Protein AF-A0AAD4TRN8-F1 (afdb_monomer_lite)

Foldseek 3Di:
DDDDDDDPPVPPVVPDPDDVVVVVVVVPVVDPPVVVVVVVVVVVVVVVVVVVVVVVVVVVVVVVVVVVVVVVPVVPADQDPVPSPFGWDDDPQWIDDPVGDIDRHPPDDPVPPPD

pLDDT: mean 78.78, std 19.2, range [35.47, 98.44]

Organism: NCBI:txid230172

Secondary structure (DSSP, 8-state):
-PPPPP-GGGGGGGTSPSPHHHHHHHHHTTT--HHHHHHHHHHHHHHHHHHHHHHHHHHHHHHHHHHHHHHHHHHSPPBPTTTSSSB-EEETTEEE-TTS-EEE---SSGGGG--

Structure (mmCIF, N/CA/C/O backbone):
data_AF-A0AAD4TRN8-F1
#
_entry.id   AF-A0AAD4TRN8-F1
#
loop_
_atom_site.group_PDB
_atom_site.id
_atom_site.type_symbol
_atom_site.label_atom_id
_atom_site.label_alt_id
_atom_site.label_comp_id
_atom_site.label_asym_id
_ato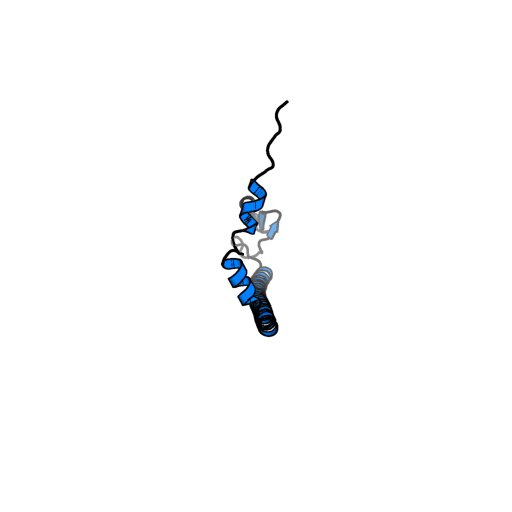m_site.label_entity_id
_atom_site.label_seq_id
_atom_site.pdbx_PDB_ins_code
_atom_site.Cartn_x
_atom_site.Cartn_y
_atom_site.Cartn_z
_atom_site.occupancy
_atom_site.B_iso_or_equiv
_atom_site.auth_seq_id
_atom_site.auth_comp_id
_atom_site.auth_asym_id
_atom_site.auth_atom_id
_atom_site.pdbx_PDB_model_num
ATOM 1 N N . MET A 1 1 ? 16.838 0.479 81.845 1.00 35.47 1 MET A N 1
ATOM 2 C CA . MET A 1 1 ? 16.418 -0.129 80.566 1.00 35.47 1 MET A CA 1
ATOM 3 C C . MET A 1 1 ? 15.026 0.401 80.264 1.00 35.47 1 MET A C 1
ATOM 5 O O . MET A 1 1 ? 14.102 0.046 80.977 1.00 35.47 1 MET A O 1
ATOM 9 N N . ALA A 1 2 ? 14.919 1.375 79.359 1.00 37.84 2 ALA A N 1
ATOM 10 C CA . ALA A 1 2 ? 13.702 2.155 79.140 1.00 37.84 2 ALA A CA 1
ATOM 11 C C . ALA A 1 2 ? 12.727 1.436 78.194 1.00 37.84 2 ALA A C 1
ATOM 13 O O . ALA A 1 2 ? 13.122 0.988 77.116 1.00 37.84 2 ALA A O 1
ATOM 14 N N . GLU A 1 3 ? 11.464 1.358 78.609 1.00 42.34 3 GLU A N 1
ATOM 15 C CA . GLU A 1 3 ? 10.327 0.919 77.804 1.00 42.34 3 GLU A CA 1
ATOM 16 C C . GLU A 1 3 ? 10.162 1.827 76.574 1.00 42.34 3 GLU A C 1
ATOM 18 O O . GLU A 1 3 ? 10.168 3.054 76.686 1.00 42.34 3 GLU A O 1
ATOM 23 N N . ARG A 1 4 ? 10.021 1.239 75.378 1.00 44.78 4 ARG A N 1
ATOM 24 C CA . ARG A 1 4 ? 9.669 1.993 74.166 1.00 44.78 4 ARG A CA 1
ATOM 25 C C . ARG A 1 4 ? 8.140 2.041 74.033 1.00 44.78 4 ARG A C 1
ATOM 27 O O . ARG A 1 4 ? 7.527 0.976 73.971 1.00 44.78 4 ARG A O 1
ATOM 34 N N . PRO A 1 5 ? 7.515 3.233 73.973 1.00 46.12 5 PRO A N 1
ATOM 35 C CA . PRO A 1 5 ? 6.064 3.359 73.936 1.00 46.12 5 PRO A CA 1
ATOM 36 C C . PRO A 1 5 ? 5.510 2.858 72.603 1.00 46.12 5 PRO A C 1
ATOM 38 O O . PRO A 1 5 ? 6.059 3.142 71.537 1.00 46.12 5 PRO A O 1
ATOM 41 N N . GLY A 1 6 ? 4.393 2.134 72.681 1.00 52.59 6 GLY A N 1
ATOM 42 C CA . GLY A 1 6 ? 3.663 1.609 71.538 1.00 52.59 6 GLY A CA 1
ATOM 43 C C . GLY A 1 6 ? 3.375 2.669 70.474 1.00 52.59 6 GLY A C 1
ATOM 44 O O . GLY A 1 6 ? 2.979 3.799 70.763 1.00 52.59 6 GLY A O 1
ATOM 45 N N . SER A 1 7 ? 3.584 2.257 69.223 1.00 52.81 7 SER A N 1
ATOM 46 C CA . SER A 1 7 ? 3.337 3.003 67.991 1.00 52.81 7 SER A CA 1
ATOM 47 C C . SER A 1 7 ? 1.902 3.541 67.935 1.00 52.81 7 SER A C 1
ATOM 49 O O . SER A 1 7 ? 0.960 2.880 67.497 1.00 52.81 7 SER A O 1
ATOM 51 N N . ARG A 1 8 ? 1.750 4.791 68.374 1.00 55.16 8 ARG A N 1
ATOM 52 C CA . ARG A 1 8 ? 0.504 5.571 68.394 1.00 55.16 8 ARG A CA 1
ATOM 53 C C . ARG A 1 8 ? -0.032 5.903 66.994 1.00 55.16 8 ARG A C 1
ATOM 55 O O . ARG A 1 8 ? -1.115 6.464 66.870 1.00 55.16 8 ARG A O 1
ATOM 62 N N . HIS A 1 9 ? 0.704 5.557 65.935 1.00 50.12 9 HIS A N 1
ATOM 63 C CA . HIS A 1 9 ? 0.424 6.015 64.573 1.00 50.12 9 HIS A CA 1
ATOM 64 C C . HIS A 1 9 ? -0.585 5.144 63.805 1.00 50.12 9 HIS A C 1
ATOM 66 O O . HIS A 1 9 ? -1.118 5.575 62.788 1.00 50.12 9 HIS A O 1
ATOM 72 N N . ARG A 1 10 ? -0.900 3.933 64.288 1.00 52.03 10 ARG A N 1
ATOM 73 C CA . ARG A 1 10 ? -1.846 3.018 63.613 1.00 52.03 10 ARG A CA 1
ATOM 74 C C . ARG A 1 10 ? -3.327 3.360 63.849 1.00 52.03 10 ARG A C 1
ATOM 76 O O . ARG A 1 10 ? -4.198 2.816 63.181 1.00 52.03 10 ARG A O 1
ATOM 83 N N . SER A 1 11 ? -3.625 4.259 64.788 1.00 51.81 11 SER A N 1
ATOM 84 C CA . SER A 1 11 ? -5.000 4.545 65.227 1.00 51.81 11 SER A CA 1
ATOM 85 C C . SER A 1 11 ? -5.709 5.659 64.448 1.00 51.81 11 SER A C 1
ATOM 87 O O . SER A 1 11 ? -6.929 5.769 64.551 1.00 51.81 11 SER A O 1
ATOM 89 N N . LEU A 1 12 ? -4.992 6.506 63.703 1.00 51.44 12 LEU A N 1
ATOM 90 C CA . LEU A 1 12 ? -5.582 7.742 63.164 1.00 51.44 12 LEU A CA 1
ATOM 91 C C . LEU A 1 12 ? -6.414 7.520 61.892 1.00 51.44 12 LEU A C 1
ATOM 93 O O . LEU A 1 12 ? -7.412 8.201 61.687 1.00 51.44 12 LEU A O 1
ATOM 97 N N . TYR A 1 13 ? -6.090 6.505 61.091 1.00 49.81 13 TYR A N 1
ATOM 98 C CA . TYR A 1 13 ? -6.837 6.180 59.867 1.00 49.81 13 TYR A CA 1
ATOM 99 C C . TYR A 1 13 ? -8.092 5.324 60.094 1.00 49.81 13 TYR A C 1
ATOM 101 O O . TYR A 1 13 ? -8.801 5.033 59.139 1.00 49.81 13 TYR A O 1
ATOM 109 N N . LYS A 1 14 ? -8.391 4.923 61.340 1.00 53.47 14 LYS A N 1
ATOM 110 C CA . LYS A 1 14 ? -9.690 4.317 61.692 1.00 53.47 14 LYS A CA 1
ATOM 111 C C . LYS A 1 14 ? -10.734 5.336 62.172 1.00 53.47 14 LYS A C 1
ATOM 113 O O . LYS A 1 14 ? -11.899 4.974 62.269 1.00 53.47 14 LYS A O 1
ATOM 118 N N . LEU A 1 15 ? -10.323 6.565 62.509 1.00 55.00 15 LEU A N 1
ATOM 119 C CA . LEU A 1 15 ? -11.195 7.604 63.086 1.00 55.00 15 LEU A CA 1
ATOM 120 C C . LEU A 1 15 ? -11.703 8.618 62.057 1.00 55.00 15 LEU A C 1
ATOM 122 O O . LEU A 1 15 ? -12.738 9.239 62.271 1.00 55.00 15 LEU A O 1
ATOM 126 N N . MET A 1 16 ? -10.993 8.774 60.943 1.00 59.03 16 MET A N 1
ATOM 127 C CA . MET A 1 16 ? -11.529 9.456 59.774 1.00 59.03 16 MET A CA 1
ATOM 128 C C . MET A 1 16 ? -12.445 8.456 59.078 1.00 59.03 16 MET A C 1
ATOM 130 O O . MET A 1 16 ? -11.986 7.377 58.697 1.00 59.03 16 MET A O 1
ATOM 134 N N . GLY A 1 17 ? -13.731 8.786 58.947 1.00 62.62 17 GLY A N 1
ATOM 135 C CA . GLY A 1 17 ? -14.635 8.045 58.069 1.00 62.62 17 GLY A CA 1
ATOM 136 C C . GLY A 1 17 ? -14.006 7.835 56.688 1.00 62.62 17 GLY A C 1
ATOM 137 O O . GLY A 1 17 ? -13.035 8.511 56.328 1.00 62.62 17 GLY A O 1
ATOM 138 N N . SER A 1 18 ? -14.526 6.867 55.930 1.00 67.62 18 SER A N 1
ATOM 139 C CA . SER A 1 18 ? -14.057 6.637 54.561 1.00 67.62 18 SER A CA 1
ATOM 140 C C . SER A 1 18 ? -13.971 7.977 53.811 1.00 67.62 18 SER A C 1
ATOM 142 O O . SER A 1 18 ? -14.838 8.839 53.976 1.00 67.62 18 SER A O 1
ATOM 144 N N . PRO A 1 19 ? -12.864 8.224 53.090 1.00 73.75 19 PRO A N 1
ATOM 145 C CA . PRO A 1 19 ? -12.681 9.487 52.400 1.00 73.75 19 PRO A CA 1
ATOM 146 C C . PRO A 1 19 ? -13.807 9.678 51.374 1.00 73.75 19 PRO A C 1
ATOM 148 O O . PRO A 1 19 ? -14.212 8.691 50.772 1.00 73.75 19 PRO A O 1
ATOM 151 N N . PRO A 1 20 ? -14.261 10.915 51.102 1.00 66.75 20 PRO A N 1
ATOM 152 C CA . PRO A 1 20 ? -15.463 11.180 50.299 1.00 66.75 20 PRO A CA 1
ATOM 153 C C . PRO A 1 20 ? -15.497 10.493 48.926 1.00 66.75 20 PRO A C 1
ATOM 155 O O . PRO A 1 20 ? -16.566 10.180 48.413 1.00 66.75 20 PRO A O 1
ATOM 158 N N . TRP A 1 21 ? -14.326 10.219 48.339 1.00 63.66 21 TRP A N 1
ATOM 159 C CA . TRP A 1 21 ? -14.217 9.463 47.095 1.00 63.66 21 TRP A CA 1
ATOM 160 C C . TRP A 1 21 ? -14.648 7.998 47.249 1.00 63.66 21 TRP A C 1
ATOM 162 O O . TRP A 1 21 ? -15.258 7.464 46.337 1.00 63.66 21 TRP A O 1
ATOM 172 N N . LYS A 1 22 ? -14.415 7.344 48.395 1.00 67.19 22 LYS A N 1
ATOM 173 C CA . LYS A 1 22 ? -14.907 5.981 48.654 1.00 67.19 22 LYS A CA 1
ATOM 174 C C . LYS A 1 22 ? -16.427 5.920 48.684 1.00 67.19 22 LYS A C 1
ATOM 176 O O . LYS A 1 22 ? -16.987 4.959 48.180 1.00 67.19 22 LYS A O 1
ATOM 181 N N . GLU A 1 23 ? -17.091 6.907 49.271 1.00 67.81 23 GLU A N 1
ATOM 182 C CA . GLU A 1 23 ? -18.551 7.010 49.262 1.00 67.81 23 GLU A CA 1
ATOM 183 C C . GLU A 1 23 ? -19.080 7.346 47.863 1.00 67.81 23 GLU A C 1
ATOM 185 O O . GLU A 1 23 ? -20.123 6.825 47.492 1.00 67.81 23 GLU A O 1
ATOM 190 N N . ALA A 1 24 ? -18.350 8.133 47.064 1.00 68.44 24 ALA A N 1
ATOM 191 C CA . ALA A 1 24 ? -18.682 8.369 45.657 1.00 68.44 24 ALA A CA 1
ATOM 192 C C . ALA A 1 24 ? -18.556 7.090 44.804 1.00 68.44 24 ALA A C 1
ATOM 194 O O . ALA A 1 24 ? -19.441 6.799 44.007 1.00 68.44 24 ALA A O 1
ATOM 195 N N . PHE A 1 25 ? -17.512 6.282 45.021 1.00 61.56 25 PHE A N 1
ATOM 196 C CA . PHE A 1 25 ? -17.370 4.969 44.379 1.00 61.56 25 PHE A CA 1
ATOM 197 C C . PHE A 1 25 ? -18.413 3.958 44.877 1.00 61.56 25 PHE A C 1
ATOM 199 O O . PHE A 1 25 ? -18.926 3.190 44.075 1.00 61.56 25 PHE A O 1
ATOM 206 N N . ARG A 1 26 ? -18.795 4.002 46.161 1.00 63.06 26 ARG A N 1
ATOM 207 C CA . ARG A 1 26 ? -19.862 3.149 46.714 1.00 63.06 26 ARG A CA 1
ATOM 208 C C . ARG A 1 26 ? -21.259 3.540 46.207 1.00 63.06 26 ARG A C 1
ATOM 210 O O . ARG A 1 26 ? -22.137 2.695 46.145 1.00 63.06 26 ARG A O 1
ATOM 217 N N . GLN A 1 27 ? -21.462 4.813 45.852 1.00 59.94 27 GLN A N 1
ATOM 218 C CA . GLN A 1 27 ? -22.684 5.305 45.199 1.00 59.94 27 GLN A CA 1
ATOM 219 C C . GLN A 1 27 ? -22.728 4.971 43.702 1.00 59.94 27 GLN A C 1
ATOM 221 O O . GLN A 1 27 ? -23.810 4.779 43.170 1.00 59.94 27 GLN A O 1
ATOM 226 N N . LEU A 1 28 ? -21.573 4.860 43.035 1.00 57.19 28 LEU A N 1
ATOM 227 C CA . LEU A 1 28 ? -21.455 4.297 41.679 1.00 57.19 28 LEU A CA 1
ATOM 228 C C . LEU A 1 28 ? -21.651 2.768 41.650 1.00 57.19 28 LEU A C 1
ATOM 230 O O . LEU A 1 28 ? -21.955 2.204 40.603 1.00 57.19 28 LEU A O 1
ATOM 234 N N . GLU A 1 29 ? -21.458 2.106 42.794 1.00 54.44 29 GLU A N 1
ATOM 235 C CA . GLU A 1 29 ? -21.774 0.691 43.039 1.00 54.44 29 GLU A CA 1
ATOM 236 C C . GLU A 1 29 ? -23.286 0.440 43.204 1.00 54.44 29 GLU A C 1
ATOM 238 O O . GLU A 1 29 ? -23.724 -0.702 43.074 1.00 54.44 29 GLU A O 1
ATOM 243 N N . GLU A 1 30 ? -24.095 1.481 43.450 1.00 55.50 30 GLU A N 1
ATOM 244 C CA . GLU A 1 30 ? -25.546 1.402 43.254 1.00 55.50 30 GLU A CA 1
ATOM 245 C C . GLU A 1 30 ? -25.859 1.587 41.771 1.00 55.50 30 GLU A C 1
ATOM 247 O O . GLU A 1 30 ? -25.326 2.481 41.118 1.00 55.50 30 GLU A O 1
ATOM 252 N N . PRO A 1 31 ? -26.697 0.702 41.229 1.00 61.81 31 PRO A N 1
ATOM 253 C CA . PRO A 1 31 ? -26.415 -0.017 40.003 1.00 61.81 31 PRO A CA 1
ATOM 254 C C . PRO A 1 31 ? -26.167 0.958 38.847 1.00 61.81 31 PRO A C 1
ATOM 256 O O . PRO A 1 31 ? -27.109 1.431 38.209 1.00 61.81 31 PRO A O 1
ATOM 259 N N . MET A 1 32 ? -24.899 1.201 38.499 1.00 58.06 32 MET A N 1
ATOM 260 C CA . MET A 1 32 ? -24.610 1.274 37.072 1.00 58.06 32 MET A CA 1
ATOM 261 C C . MET A 1 32 ? -25.084 -0.059 36.517 1.00 58.06 32 MET A C 1
ATOM 263 O O . MET A 1 32 ? -24.541 -1.105 36.876 1.00 58.06 32 MET A O 1
ATOM 267 N N . ASP A 1 33 ? -26.181 -0.014 35.766 1.00 70.75 33 ASP A N 1
ATOM 268 C CA . ASP A 1 33 ? -26.767 -1.198 35.167 1.00 70.75 33 ASP A CA 1
ATOM 269 C C . ASP A 1 33 ? -25.659 -1.891 34.377 1.00 70.75 33 ASP A C 1
ATOM 271 O O . ASP A 1 33 ? -25.071 -1.298 33.470 1.00 70.75 33 ASP A O 1
ATOM 275 N N . LEU A 1 34 ? -25.298 -3.103 34.798 1.00 80.00 34 LEU A N 1
ATOM 276 C CA . LEU A 1 34 ? -24.200 -3.855 34.202 1.00 80.00 34 LEU A CA 1
ATOM 277 C C . LEU A 1 34 ? -24.414 -3.984 32.685 1.00 80.00 34 LEU A C 1
ATOM 279 O O . LEU A 1 34 ? -23.446 -3.916 31.935 1.00 80.00 34 LEU A O 1
ATOM 283 N N . ALA A 1 35 ? -25.680 -4.023 32.253 1.00 83.25 35 ALA A N 1
ATOM 284 C CA . ALA A 1 35 ? -26.079 -3.973 30.854 1.00 83.25 35 ALA A CA 1
ATOM 285 C C . ALA A 1 35 ? -25.592 -2.706 30.129 1.00 83.25 35 ALA A C 1
ATOM 287 O O . ALA A 1 35 ? -25.052 -2.805 29.036 1.00 83.25 35 ALA A O 1
ATOM 288 N 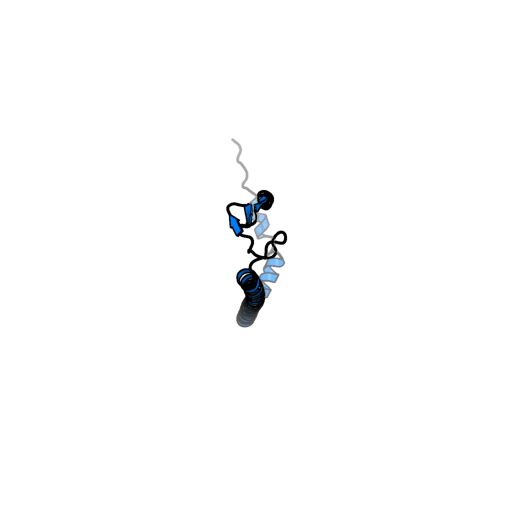N . VAL A 1 36 ? -25.690 -1.521 30.740 1.00 86.44 36 VAL A N 1
ATOM 289 C CA . VAL A 1 36 ? -25.230 -0.259 30.128 1.00 86.44 36 VAL A CA 1
ATOM 290 C C . VAL A 1 36 ? -23.707 -0.241 29.974 1.00 86.44 36 VAL A C 1
ATOM 292 O O . VAL A 1 36 ? -23.187 0.264 28.983 1.00 86.44 36 VAL A O 1
ATOM 295 N N . LEU A 1 37 ? -22.965 -0.801 30.934 1.00 86.81 37 LEU A N 1
ATOM 296 C CA . LEU A 1 37 ? -21.507 -0.912 30.817 1.00 86.81 37 LEU A CA 1
ATOM 297 C C . LEU A 1 37 ? -21.098 -1.926 29.743 1.00 86.81 37 LEU A C 1
ATOM 299 O O . LEU A 1 37 ? -20.161 -1.657 28.993 1.00 86.81 37 LEU A O 1
ATOM 303 N N . GLU A 1 38 ? -21.802 -3.053 29.650 1.00 90.44 38 GLU A N 1
ATOM 304 C CA . GLU A 1 38 ? -21.605 -4.048 28.590 1.00 90.44 38 GLU A CA 1
ATOM 305 C C . GLU A 1 38 ? -21.928 -3.465 27.204 1.00 90.44 38 GLU A C 1
ATOM 307 O O . GLU A 1 38 ? -21.162 -3.670 26.265 1.00 90.44 38 GLU A O 1
ATOM 312 N N . GLU A 1 39 ? -22.990 -2.665 27.081 1.00 93.00 39 GLU A N 1
ATOM 313 C CA . GLU A 1 39 ? -23.352 -1.954 25.849 1.00 93.00 39 GLU A CA 1
ATOM 314 C C . GLU A 1 39 ? -22.269 -0.955 25.422 1.00 93.00 39 GLU A C 1
ATOM 316 O O . GLU A 1 39 ? -21.849 -0.967 24.266 1.00 93.00 39 GLU A O 1
ATOM 321 N N . ILE A 1 40 ? -21.751 -0.140 26.351 1.00 94.19 40 ILE A N 1
ATOM 322 C CA . ILE A 1 40 ? -20.655 0.801 26.060 1.00 94.19 40 ILE A CA 1
ATOM 323 C C . ILE A 1 40 ? -19.389 0.045 25.645 1.00 94.19 40 ILE A C 1
ATOM 325 O O . ILE A 1 40 ? -18.700 0.449 24.711 1.00 94.19 40 ILE A O 1
ATOM 329 N N . GLN A 1 41 ? -19.057 -1.051 26.331 1.00 95.62 41 GLN A N 1
ATOM 330 C CA . GLN A 1 41 ? -17.900 -1.867 25.966 1.00 95.62 41 GLN A CA 1
ATOM 331 C C . GLN A 1 41 ? -18.052 -2.469 24.569 1.00 95.62 41 GLN A C 1
ATOM 333 O O . GLN A 1 41 ? -17.093 -2.444 23.799 1.00 95.62 41 GLN A O 1
ATOM 338 N N . GLN A 1 42 ? -19.241 -2.967 24.229 1.00 97.56 42 GLN A N 1
ATOM 339 C CA . GLN A 1 42 ? -19.512 -3.511 22.905 1.00 97.56 42 GLN A CA 1
ATOM 340 C C . GLN A 1 42 ? -19.430 -2.427 21.825 1.00 97.56 42 GLN A C 1
ATOM 342 O O . GLN A 1 42 ? -18.783 -2.645 20.805 1.00 97.56 42 GLN A O 1
ATOM 347 N N . GLU A 1 43 ? -19.987 -1.237 22.069 1.00 98.06 43 GLU A N 1
ATOM 348 C CA . GLU A 1 43 ? -19.892 -0.111 21.135 1.00 98.06 43 GLU A CA 1
ATOM 349 C C . GLU A 1 43 ? -18.434 0.297 20.882 1.00 98.06 43 GLU A C 1
ATOM 351 O O . GLU A 1 43 ? -18.044 0.531 19.739 1.00 98.06 43 GLU A O 1
ATOM 356 N N . LEU A 1 44 ? -17.601 0.341 21.925 1.00 98.25 44 LEU A N 1
ATOM 357 C CA . LEU A 1 44 ? -16.180 0.664 21.782 1.00 98.25 44 LEU A CA 1
ATOM 358 C C . LEU A 1 44 ? -15.431 -0.385 20.951 1.00 98.25 44 LEU A C 1
ATOM 360 O O . LEU A 1 44 ? -14.612 -0.017 20.109 1.00 98.25 44 LEU A O 1
ATOM 364 N N . ILE A 1 45 ? -15.729 -1.671 21.157 1.00 98.19 45 ILE A N 1
ATOM 365 C CA . ILE A 1 45 ? -15.151 -2.761 20.361 1.00 98.19 45 ILE A CA 1
ATOM 366 C C . ILE A 1 45 ? -15.577 -2.629 18.895 1.00 98.19 45 ILE A C 1
ATOM 368 O O . ILE A 1 45 ? -14.738 -2.729 17.999 1.00 98.19 45 ILE A O 1
ATOM 372 N N . ASP A 1 46 ? -16.8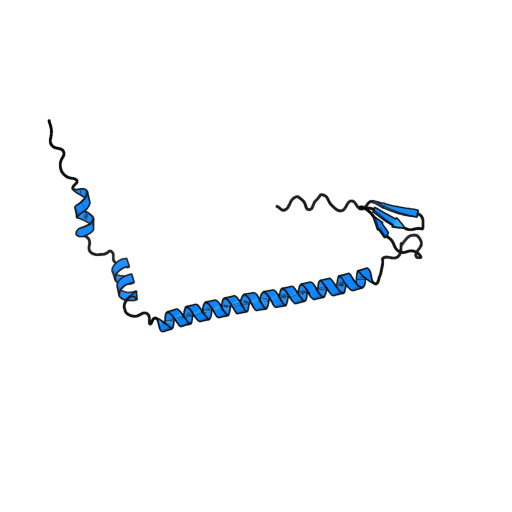60 -2.374 18.642 1.00 98.44 46 ASP A N 1
ATOM 373 C CA . ASP A 1 46 ? -17.398 -2.238 17.288 1.00 98.44 46 ASP A CA 1
ATOM 374 C C . ASP A 1 46 ? -16.787 -1.023 16.570 1.00 98.44 46 ASP A C 1
ATOM 376 O O . ASP A 1 46 ? -16.430 -1.100 15.391 1.00 98.44 46 ASP A O 1
ATOM 380 N N . GLN A 1 47 ? -16.597 0.090 17.284 1.00 98.31 47 GLN A N 1
ATOM 381 C CA . GLN A 1 47 ? -15.925 1.278 16.760 1.00 98.31 47 GLN A CA 1
ATOM 382 C C . GLN A 1 47 ? -14.452 1.010 16.439 1.00 98.31 47 GLN A C 1
ATOM 384 O O . GLN A 1 47 ? -13.993 1.381 15.358 1.00 98.31 47 GLN A O 1
ATOM 389 N N . GLU A 1 48 ? -13.714 0.341 17.328 1.00 98.38 48 GLU A N 1
ATOM 390 C CA . GLU A 1 48 ? -12.317 -0.030 17.083 1.00 98.38 48 GLU A CA 1
ATOM 391 C C . GLU A 1 48 ? -12.197 -0.927 15.843 1.00 98.38 48 GLU A C 1
ATOM 393 O O . GLU A 1 48 ? -11.405 -0.643 14.942 1.00 98.38 48 GLU A O 1
ATOM 398 N N . GLN A 1 49 ? -13.039 -1.960 15.739 1.00 98.44 49 GLN A N 1
ATOM 399 C CA . GLN A 1 49 ? -13.071 -2.849 14.576 1.00 98.44 49 GLN A CA 1
ATOM 400 C C . GLN A 1 49 ? -13.437 -2.104 13.290 1.00 98.44 49 GLN A C 1
ATOM 402 O O . GLN A 1 49 ? -12.829 -2.346 12.245 1.00 98.44 49 GLN A O 1
ATOM 407 N N . SER A 1 50 ? -14.393 -1.174 13.352 1.00 98.31 50 SER A N 1
ATOM 408 C CA . SER A 1 50 ? -14.758 -0.338 12.209 1.00 98.31 50 SER A CA 1
ATOM 409 C C . SER A 1 50 ? -13.570 0.500 11.737 1.00 98.31 50 SER A C 1
ATOM 411 O O . SER A 1 50 ? -13.265 0.483 10.543 1.00 98.31 50 SER A O 1
ATOM 413 N N . ILE A 1 51 ? -12.873 1.175 12.658 1.00 98.06 51 ILE A N 1
ATOM 414 C CA . ILE A 1 51 ? -11.690 1.998 12.362 1.00 98.06 51 ILE A CA 1
ATOM 415 C C . ILE A 1 51 ? -10.593 1.151 11.714 1.00 98.06 51 ILE A C 1
ATOM 417 O O . ILE A 1 51 ? -10.063 1.531 10.669 1.00 98.06 51 ILE A O 1
ATOM 421 N N . ILE A 1 52 ? -10.279 -0.012 12.295 1.00 98.25 52 ILE A N 1
ATOM 422 C CA . ILE A 1 52 ? -9.280 -0.935 11.740 1.00 98.25 52 ILE A CA 1
ATOM 423 C C . ILE A 1 52 ? -9.688 -1.356 10.324 1.00 98.25 52 ILE A C 1
ATOM 425 O O . ILE A 1 52 ? -8.889 -1.244 9.397 1.00 98.25 52 ILE A O 1
ATOM 429 N N . SER A 1 53 ? -10.946 -1.758 10.125 1.00 98.44 53 SER A N 1
ATOM 430 C CA . SER A 1 53 ? -11.432 -2.217 8.819 1.00 98.44 53 SER A CA 1
ATOM 431 C C . SER A 1 53 ? -11.400 -1.128 7.741 1.00 98.44 53 SER A C 1
ATOM 433 O O . SER A 1 53 ? -11.197 -1.422 6.562 1.00 98.44 53 SER A O 1
ATOM 435 N N . GLU A 1 54 ? -11.625 0.133 8.115 1.00 98.31 54 GLU A N 1
ATOM 436 C CA . GLU A 1 54 ? -11.538 1.269 7.200 1.00 98.31 54 GLU A CA 1
ATOM 437 C C . GLU A 1 54 ? -10.082 1.535 6.812 1.00 98.31 54 GLU A C 1
ATOM 439 O O . GLU A 1 54 ? -9.776 1.676 5.625 1.00 98.31 54 GLU A O 1
ATOM 444 N N . TYR A 1 55 ? -9.177 1.524 7.794 1.00 98.19 55 TYR A N 1
ATOM 445 C CA . TYR A 1 55 ? -7.749 1.699 7.553 1.00 98.19 55 TYR A CA 1
ATOM 446 C C . TYR A 1 55 ? -7.183 0.595 6.656 1.00 98.19 55 TYR A C 1
ATOM 448 O O . TYR A 1 55 ? -6.480 0.884 5.690 1.00 98.19 55 TYR A O 1
ATOM 456 N N . GLU A 1 56 ? -7.541 -0.664 6.910 1.00 98.25 56 GLU A N 1
ATOM 457 C CA . GLU A 1 56 ? -7.126 -1.798 6.081 1.00 98.25 56 GLU A CA 1
ATOM 458 C C . GLU A 1 56 ? -7.616 -1.667 4.634 1.00 98.25 56 GLU A C 1
ATOM 460 O O . GLU A 1 56 ? -6.861 -1.940 3.703 1.00 98.25 56 GLU A O 1
ATOM 465 N N . LYS A 1 57 ? -8.849 -1.190 4.416 1.00 98.25 57 LYS A N 1
ATOM 466 C CA . LYS A 1 57 ? -9.359 -0.911 3.062 1.00 98.25 57 LYS A CA 1
ATOM 467 C C . LYS A 1 57 ? -8.586 0.210 2.374 1.00 98.25 57 LYS A C 1
ATOM 469 O O . LYS A 1 57 ? -8.289 0.090 1.187 1.00 98.25 57 LYS A O 1
ATOM 474 N N . SER A 1 58 ? -8.255 1.281 3.097 1.00 98.00 58 SER A N 1
ATOM 475 C CA . SER A 1 58 ? -7.422 2.362 2.558 1.00 98.00 58 SER A CA 1
ATOM 476 C C . SER A 1 58 ? -6.040 1.841 2.170 1.00 98.00 58 SER A C 1
ATOM 478 O O . SER A 1 58 ? -5.560 2.121 1.076 1.00 98.00 58 SER A O 1
ATOM 480 N N . LEU A 1 59 ? -5.432 1.023 3.030 1.00 98.19 59 LEU A N 1
ATOM 481 C CA . LEU A 1 59 ? -4.119 0.444 2.779 1.00 98.19 59 LEU A CA 1
ATOM 482 C C . LEU A 1 59 ? -4.136 -0.489 1.561 1.00 98.19 59 LEU A C 1
ATOM 484 O O . LEU A 1 59 ? -3.235 -0.430 0.730 1.00 98.19 59 LEU A O 1
ATOM 488 N N . GLN A 1 60 ? -5.185 -1.304 1.412 1.00 98.44 60 GLN A N 1
ATOM 489 C CA . GLN A 1 60 ? -5.372 -2.147 0.228 1.00 98.44 60 GLN A CA 1
ATOM 490 C C . GLN A 1 60 ? -5.508 -1.323 -1.055 1.00 98.44 60 GLN A C 1
ATOM 492 O O . GLN A 1 60 ? -4.990 -1.728 -2.094 1.00 98.44 60 GLN A O 1
ATOM 497 N N . PHE A 1 61 ? -6.190 -0.176 -1.008 1.00 98.19 61 PHE A N 1
ATOM 498 C CA . PHE A 1 61 ? -6.281 0.724 -2.157 1.00 98.19 61 PHE A CA 1
ATOM 499 C C . PHE A 1 61 ? -4.908 1.296 -2.533 1.00 98.19 61 PHE A C 1
ATOM 501 O O . PHE A 1 61 ? -4.535 1.277 -3.709 1.00 98.19 61 PHE A O 1
ATOM 508 N N . ASP A 1 62 ? -4.139 1.750 -1.544 1.00 97.69 62 ASP A N 1
ATOM 509 C CA . ASP A 1 62 ? -2.795 2.287 -1.760 1.00 97.69 62 ASP A CA 1
ATOM 510 C C . ASP A 1 62 ? -1.856 1.221 -2.346 1.00 97.69 62 ASP A C 1
ATOM 512 O O . ASP A 1 62 ? -1.154 1.472 -3.329 1.00 97.69 62 ASP A O 1
ATOM 516 N N . GLU A 1 63 ? -1.892 0.001 -1.805 1.00 97.19 63 GLU A N 1
ATOM 517 C CA . GLU A 1 63 ? -1.127 -1.139 -2.313 1.00 97.19 63 GLU A CA 1
ATOM 518 C C . GLU A 1 63 ? -1.514 -1.481 -3.757 1.00 97.19 63 GLU A C 1
ATOM 520 O O . GLU A 1 63 ? -0.644 -1.656 -4.613 1.00 97.19 63 GLU A O 1
ATOM 525 N N . GLN A 1 64 ? -2.814 -1.523 -4.063 1.00 97.12 64 GLN A N 1
ATOM 526 C CA . GLN A 1 64 ? -3.296 -1.778 -5.420 1.00 97.12 64 GLN A CA 1
ATOM 527 C C . GLN A 1 64 ? -2.822 -0.701 -6.396 1.00 97.12 64 GLN A C 1
ATOM 529 O O . GLN A 1 64 ? -2.335 -1.035 -7.477 1.00 97.12 64 GLN A O 1
ATOM 534 N N . CYS A 1 65 ? -2.896 0.573 -6.015 1.00 96.19 65 CYS A N 1
ATOM 535 C CA . CYS A 1 65 ? -2.403 1.679 -6.830 1.00 96.19 65 CYS A CA 1
ATOM 536 C C . CYS A 1 65 ? -0.908 1.515 -7.149 1.00 96.19 65 CYS A C 1
ATOM 538 O O . CYS A 1 65 ? -0.512 1.533 -8.318 1.00 96.19 65 CYS A O 1
ATOM 540 N N . LEU A 1 66 ? -0.089 1.254 -6.126 1.00 97.00 66 LEU A N 1
ATOM 541 C CA . LEU A 1 66 ? 1.342 1.003 -6.299 1.00 97.00 66 LEU A CA 1
ATOM 542 C C . LEU A 1 66 ? 1.608 -0.220 -7.182 1.00 97.00 66 LEU A C 1
ATOM 544 O O . LEU A 1 66 ? 2.482 -0.166 -8.046 1.00 97.00 66 LEU A O 1
ATOM 548 N N . SER A 1 67 ? 0.842 -1.299 -7.012 1.00 95.75 67 SER A N 1
ATOM 549 C CA . SER A 1 67 ? 0.998 -2.517 -7.811 1.00 95.75 67 SER A CA 1
ATOM 550 C C . SER A 1 67 ? 0.759 -2.265 -9.303 1.00 95.75 67 SER A C 1
ATOM 552 O O . SER A 1 67 ? 1.534 -2.733 -10.136 1.00 95.75 67 SER A O 1
ATOM 554 N N . VAL A 1 68 ? -0.257 -1.465 -9.647 1.00 95.75 68 VAL A N 1
ATOM 555 C CA . VAL A 1 68 ? -0.554 -1.083 -11.033 1.00 95.75 68 VAL A CA 1
ATOM 556 C C . VAL A 1 68 ? 0.567 -0.214 -11.594 1.00 95.75 68 VAL A C 1
ATOM 558 O O . VAL A 1 68 ? 1.070 -0.498 -12.680 1.00 95.75 68 VAL A O 1
ATOM 561 N N . MET A 1 69 ? 1.013 0.797 -10.839 1.00 93.50 69 MET A N 1
ATOM 562 C CA . MET A 1 69 ? 2.118 1.665 -11.258 1.00 93.50 69 MET A CA 1
ATOM 563 C C . MET A 1 69 ? 3.405 0.870 -11.522 1.00 93.50 69 MET A C 1
ATOM 565 O O . MET A 1 69 ? 4.075 1.095 -12.529 1.00 93.50 69 MET A O 1
ATOM 569 N N . LEU A 1 70 ? 3.746 -0.082 -10.648 1.00 92.19 70 LEU A N 1
ATOM 570 C CA . LEU A 1 70 ? 4.919 -0.942 -10.819 1.00 92.19 70 LEU A CA 1
ATOM 571 C C . LEU A 1 70 ? 4.771 -1.880 -12.020 1.00 92.19 70 LEU A C 1
ATOM 573 O O . LEU A 1 70 ? 5.709 -2.004 -12.807 1.00 92.19 70 LEU A O 1
ATOM 577 N N . ALA A 1 71 ? 3.597 -2.485 -12.211 1.00 91.69 71 ALA A N 1
ATOM 578 C CA . ALA A 1 71 ? 3.336 -3.356 -13.354 1.00 91.69 71 ALA A CA 1
ATOM 579 C C . ALA A 1 71 ? 3.486 -2.611 -14.691 1.00 91.69 71 ALA A C 1
ATOM 581 O O . ALA A 1 71 ? 4.071 -3.142 -15.638 1.00 91.69 71 ALA A O 1
ATOM 582 N N . GLU A 1 72 ? 3.021 -1.360 -14.774 1.00 90.12 72 GLU A N 1
ATOM 583 C CA . GLU A 1 72 ? 3.235 -0.515 -15.952 1.00 90.12 72 GLU A CA 1
ATOM 584 C C . GLU A 1 72 ? 4.722 -0.235 -16.205 1.00 90.12 72 GLU A C 1
ATOM 586 O O . GLU A 1 72 ? 5.156 -0.236 -17.359 1.00 90.12 72 GLU A O 1
ATOM 591 N N . TRP A 1 73 ? 5.519 -0.024 -15.154 1.00 84.69 73 TRP A N 1
ATOM 592 C CA . TRP A 1 73 ? 6.960 0.222 -15.273 1.00 84.69 73 TRP A CA 1
ATOM 593 C C . TRP A 1 73 ? 7.733 -1.034 -15.690 1.00 84.69 73 TRP A C 1
ATOM 595 O O . TRP A 1 73 ? 8.647 -0.951 -16.510 1.00 84.69 73 TRP A O 1
ATOM 605 N N . GLU A 1 74 ? 7.357 -2.204 -15.176 1.00 83.38 74 GLU A N 1
ATOM 606 C CA . GLU A 1 74 ? 7.946 -3.485 -15.577 1.00 83.38 74 GLU A CA 1
ATOM 607 C C . GLU A 1 74 ? 7.609 -3.839 -17.030 1.00 83.38 74 GLU A C 1
ATOM 609 O O . GLU A 1 74 ? 8.471 -4.319 -17.773 1.00 83.38 74 GLU A O 1
ATOM 614 N N . ALA A 1 75 ? 6.375 -3.558 -17.461 1.00 86.25 75 ALA A N 1
ATOM 615 C CA . ALA A 1 75 ? 5.933 -3.777 -18.835 1.00 86.25 75 ALA A CA 1
ATOM 616 C C . ALA A 1 75 ? 6.576 -2.802 -19.839 1.00 86.25 75 ALA A C 1
ATOM 618 O O . ALA A 1 75 ? 6.701 -3.136 -21.019 1.00 86.25 75 ALA A O 1
ATOM 619 N N . ASN A 1 76 ? 7.010 -1.620 -19.385 1.00 85.38 76 ASN A N 1
ATOM 620 C CA . ASN A 1 76 ? 7.622 -0.577 -20.210 1.00 85.38 76 ASN A CA 1
ATOM 621 C C . ASN A 1 76 ? 9.066 -0.293 -19.767 1.00 85.38 76 ASN A C 1
ATOM 623 O O . ASN A 1 76 ? 9.353 0.758 -19.186 1.00 85.38 76 ASN A O 1
ATOM 627 N N . PRO A 1 77 ? 10.008 -1.208 -20.055 1.00 83.88 77 PRO A N 1
ATOM 628 C CA . PRO A 1 77 ? 11.403 -1.021 -19.691 1.00 83.88 77 PRO A CA 1
ATOM 629 C C . PRO A 1 77 ? 11.974 0.256 -20.322 1.00 83.88 77 PRO A C 1
ATOM 631 O O . PRO A 1 77 ? 11.745 0.556 -21.494 1.00 83.88 77 PRO A O 1
ATOM 634 N N . LEU A 1 78 ? 12.754 1.005 -19.537 1.00 88.38 78 LEU A N 1
ATOM 635 C CA . LEU A 1 78 ? 13.295 2.295 -19.959 1.00 88.38 78 LEU A CA 1
ATOM 636 C C . LEU A 1 78 ? 14.225 2.140 -21.165 1.00 88.38 78 LEU A C 1
ATOM 638 O O . LEU A 1 78 ? 15.285 1.511 -21.083 1.00 88.38 78 LEU A O 1
ATOM 642 N N . ILE A 1 79 ? 13.855 2.772 -22.276 1.00 92.00 79 ILE A N 1
ATOM 643 C CA . ILE A 1 79 ? 14.687 2.823 -23.475 1.00 92.00 79 ILE A CA 1
ATOM 644 C C . ILE A 1 79 ? 15.897 3.717 -23.199 1.00 92.00 79 ILE A C 1
ATOM 646 O O . ILE A 1 79 ? 15.783 4.826 -22.680 1.00 92.00 79 ILE A O 1
ATOM 650 N N . CYS A 1 80 ? 17.084 3.242 -23.569 1.00 92.75 80 CYS A N 1
ATOM 651 C CA . CYS A 1 80 ? 18.315 3.996 -23.402 1.00 92.75 80 CYS A CA 1
ATOM 652 C C . CYS A 1 80 ? 18.266 5.317 -24.193 1.00 92.75 80 CYS A C 1
ATOM 654 O O .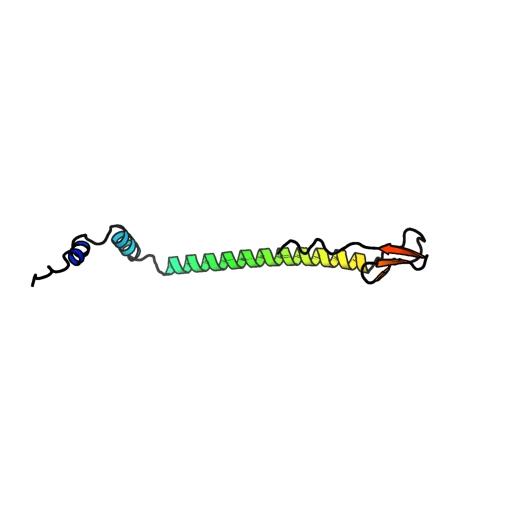 CYS A 1 80 ? 18.151 5.271 -25.421 1.00 92.75 80 CYS A O 1
ATOM 656 N N . PRO A 1 81 ? 18.457 6.483 -23.546 1.00 91.75 81 PRO A N 1
ATOM 657 C CA . PRO A 1 81 ? 18.359 7.783 -24.213 1.00 91.75 81 PRO A CA 1
ATOM 658 C C . PRO A 1 81 ? 19.495 8.042 -25.215 1.00 91.75 81 PRO A C 1
ATOM 660 O O . PRO A 1 81 ? 19.368 8.906 -26.072 1.00 91.75 81 PRO A O 1
ATOM 663 N N . VAL A 1 82 ? 20.601 7.294 -25.131 1.00 95.31 82 VAL A N 1
ATOM 664 C CA . VAL A 1 82 ? 21.758 7.456 -26.029 1.00 95.31 82 VAL A CA 1
ATOM 665 C C . VAL A 1 82 ? 21.518 6.796 -27.382 1.00 95.31 82 VAL A C 1
ATOM 667 O O . VAL A 1 82 ? 21.813 7.382 -28.417 1.00 95.31 82 VAL A O 1
ATOM 670 N N . CYS A 1 83 ? 21.009 5.562 -27.389 1.00 95.62 83 CYS A N 1
ATOM 671 C CA . CYS A 1 83 ? 20.822 4.808 -28.631 1.00 95.62 83 CYS A CA 1
ATOM 672 C C . CYS A 1 83 ? 19.365 4.723 -29.078 1.00 95.62 83 CYS A C 1
ATOM 674 O O . CYS A 1 83 ? 19.106 4.302 -30.203 1.00 95.62 83 CYS A O 1
ATOM 676 N N . THR A 1 84 ? 18.413 5.068 -28.205 1.00 93.00 84 THR A N 1
ATOM 677 C CA . THR A 1 84 ? 16.959 5.001 -28.439 1.00 93.00 84 THR A CA 1
ATOM 678 C C . THR A 1 84 ? 16.470 3.642 -28.961 1.00 93.00 84 THR A C 1
ATOM 680 O O . THR A 1 84 ? 15.421 3.546 -29.587 1.00 93.00 84 THR A O 1
ATOM 683 N N . LYS A 1 85 ? 17.254 2.579 -28.730 1.00 94.06 85 LYS A N 1
ATOM 684 C CA . LYS A 1 85 ? 17.076 1.260 -29.357 1.00 94.06 85 LYS A CA 1
ATOM 685 C C . LYS A 1 85 ? 17.002 0.120 -28.350 1.00 94.06 85 LYS A C 1
ATOM 687 O O . LYS A 1 85 ? 16.188 -0.781 -28.506 1.00 94.06 85 LYS A O 1
ATOM 692 N N . TYR A 1 86 ? 17.888 0.118 -27.358 1.00 93.25 86 TYR A N 1
ATOM 693 C CA . TYR A 1 86 ? 17.968 -0.949 -26.364 1.00 93.25 86 TYR A CA 1
ATOM 694 C C . TYR A 1 86 ? 17.467 -0.460 -25.010 1.00 93.25 86 TYR A C 1
ATOM 696 O O . TYR A 1 86 ? 17.699 0.692 -24.645 1.00 93.25 86 TYR A O 1
ATOM 704 N N . ASN A 1 87 ? 16.847 -1.357 -24.248 1.00 92.94 87 ASN A N 1
ATOM 705 C CA . ASN A 1 87 ? 16.448 -1.082 -22.873 1.00 92.94 87 ASN A CA 1
ATOM 706 C C . ASN A 1 87 ? 17.662 -1.030 -21.943 1.00 92.94 87 ASN A C 1
ATOM 708 O O . ASN A 1 87 ? 18.619 -1.800 -22.100 1.00 92.94 87 ASN A O 1
ATOM 712 N N . LEU A 1 88 ? 17.595 -0.130 -20.968 1.00 91.94 88 LEU A N 1
ATOM 713 C CA . LEU A 1 88 ? 18.527 -0.068 -19.853 1.00 91.94 88 LEU A CA 1
ATOM 714 C C . LEU A 1 88 ? 18.392 -1.332 -18.996 1.00 91.94 88 LEU A C 1
ATOM 716 O O . LEU A 1 88 ? 17.304 -1.882 -18.832 1.00 91.94 88 LEU A O 1
ATOM 720 N N . ARG A 1 89 ? 19.510 -1.799 -18.444 1.00 90.00 89 ARG A N 1
ATOM 721 C CA . ARG A 1 89 ? 19.560 -2.900 -17.479 1.00 90.00 89 ARG A CA 1
ATOM 722 C C . ARG A 1 89 ? 20.220 -2.415 -16.205 1.00 90.00 89 ARG A C 1
ATOM 724 O O . ARG A 1 89 ? 21.167 -1.639 -16.275 1.00 90.00 89 ARG A O 1
ATOM 731 N N . VAL A 1 90 ? 19.754 -2.902 -15.062 1.00 87.69 90 VAL A N 1
ATOM 732 C CA . VAL A 1 90 ? 20.359 -2.606 -13.762 1.00 87.69 90 VAL A CA 1
ATOM 733 C C . VAL A 1 90 ? 21.037 -3.868 -13.237 1.00 87.69 90 VAL A C 1
ATOM 735 O O . VAL A 1 90 ? 20.423 -4.930 -13.210 1.00 87.69 90 VAL A O 1
ATOM 738 N N . ALA A 1 91 ? 22.299 -3.765 -12.833 1.00 83.38 91 ALA A N 1
ATOM 739 C CA . ALA A 1 91 ? 23.056 -4.845 -12.209 1.00 83.38 91 ALA A CA 1
ATOM 740 C C . ALA A 1 91 ? 23.879 -4.273 -11.051 1.00 83.38 91 ALA A C 1
ATOM 742 O O . ALA A 1 91 ? 24.695 -3.393 -11.276 1.00 83.38 91 ALA A O 1
ATOM 743 N N . SER A 1 92 ? 23.671 -4.737 -9.816 1.00 81.31 92 SER A N 1
ATOM 744 C CA . SER A 1 92 ? 24.510 -4.365 -8.657 1.00 81.31 92 SER A CA 1
ATOM 745 C C . SER A 1 92 ? 24.747 -2.848 -8.485 1.00 81.31 92 SER A C 1
ATOM 747 O O . SER A 1 92 ? 25.879 -2.412 -8.298 1.00 81.31 92 SER A O 1
ATOM 749 N N . GLY A 1 93 ? 23.689 -2.032 -8.583 1.00 81.94 93 GLY A N 1
ATOM 750 C CA . GLY A 1 93 ? 23.792 -0.568 -8.438 1.00 81.94 93 GLY A CA 1
ATOM 751 C C . GLY A 1 93 ? 24.335 0.151 -9.675 1.00 81.94 93 GLY A C 1
ATOM 752 O O . GLY A 1 93 ? 24.695 1.323 -9.623 1.00 81.94 93 GLY A O 1
ATOM 753 N N . LEU A 1 94 ? 24.386 -0.530 -10.812 1.00 88.75 94 LEU A N 1
ATOM 754 C CA . LEU A 1 94 ? 24.880 0.020 -12.056 1.00 88.75 94 LEU A CA 1
ATOM 755 C C . LEU A 1 94 ? 23.830 -0.085 -13.156 1.00 88.75 94 LEU A C 1
ATOM 757 O O . LEU A 1 94 ? 23.300 -1.163 -13.414 1.00 88.75 94 LEU A O 1
ATOM 761 N N . VAL A 1 95 ? 23.583 1.022 -13.849 1.00 91.19 95 VAL A N 1
ATOM 762 C CA . VAL A 1 95 ? 22.715 1.071 -15.025 1.00 91.19 95 VAL A CA 1
ATOM 763 C C . VAL A 1 95 ? 23.570 0.954 -16.285 1.00 91.19 95 VAL A C 1
ATOM 765 O O . VAL A 1 95 ? 24.460 1.771 -16.517 1.00 91.19 95 VAL A O 1
ATOM 768 N N . VAL A 1 96 ? 23.296 -0.049 -17.117 1.00 93.69 96 VAL A N 1
ATOM 769 C CA . VAL A 1 96 ? 24.041 -0.330 -18.352 1.00 93.69 96 VAL A CA 1
ATOM 770 C C . VAL A 1 96 ? 23.140 -0.429 -19.576 1.00 93.69 96 VAL A C 1
ATOM 772 O O . VAL A 1 96 ? 21.984 -0.843 -19.496 1.00 93.69 96 VAL A O 1
ATOM 775 N N . CYS A 1 97 ? 23.697 -0.108 -20.743 1.00 93.88 97 CYS A N 1
ATOM 776 C CA . CYS A 1 97 ? 23.083 -0.358 -22.043 1.00 93.88 97 CYS A CA 1
ATOM 777 C C . CYS A 1 97 ? 24.060 -1.056 -22.992 1.00 93.88 97 CYS A C 1
ATOM 779 O O . CYS A 1 97 ? 25.257 -0.781 -22.987 1.00 93.88 97 CYS A O 1
ATOM 781 N N . GLN A 1 98 ? 23.529 -1.872 -23.904 1.00 92.44 98 GLN A N 1
ATOM 782 C CA . GLN A 1 98 ? 24.303 -2.539 -24.958 1.00 92.44 98 GLN A CA 1
ATOM 783 C C . GLN A 1 98 ? 25.000 -1.566 -25.926 1.00 92.44 98 GLN A C 1
ATOM 785 O O . GLN A 1 98 ? 25.920 -1.965 -26.630 1.00 92.44 98 GLN A O 1
ATOM 790 N N . CYS A 1 99 ? 24.598 -0.291 -25.965 1.00 94.56 99 CYS A N 1
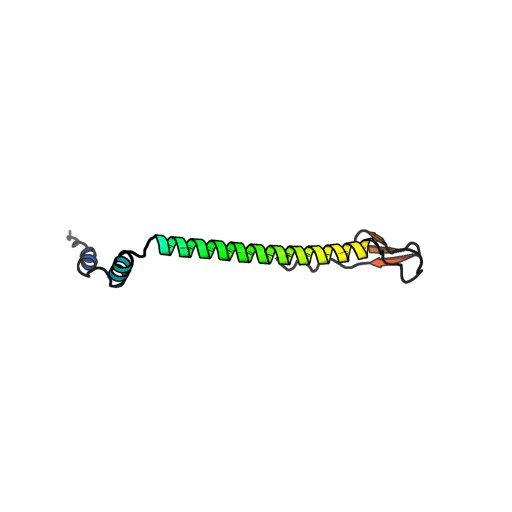ATOM 791 C CA . CYS A 1 99 ? 25.287 0.735 -26.751 1.00 94.56 99 CYS A CA 1
ATOM 792 C C . CYS A 1 99 ? 26.560 1.286 -26.084 1.00 94.56 99 CYS A C 1
ATOM 794 O O . CYS A 1 99 ? 27.204 2.154 -26.664 1.00 94.56 99 CYS A O 1
ATOM 796 N N . GLY A 1 100 ? 26.892 0.835 -24.867 1.00 92.62 100 GLY A N 1
ATOM 797 C CA . GLY A 1 100 ? 28.068 1.278 -24.111 1.00 92.62 100 GLY A CA 1
ATOM 798 C C . GLY A 1 100 ? 27.796 2.335 -23.035 1.00 92.62 100 GLY A C 1
ATOM 799 O O . GLY A 1 100 ? 28.742 2.815 -22.419 1.00 92.62 100 GLY A O 1
ATOM 800 N N . LEU A 1 101 ? 26.533 2.700 -22.776 1.00 92.56 101 LEU A N 1
ATOM 801 C CA . LEU A 1 101 ? 26.193 3.573 -21.644 1.00 92.56 101 LEU A CA 1
ATOM 802 C C . LEU A 1 101 ? 26.397 2.825 -20.318 1.00 92.56 101 LEU A C 1
ATOM 804 O O . LEU A 1 101 ? 25.915 1.702 -20.171 1.00 92.56 101 LEU A O 1
ATOM 808 N N . TYR A 1 102 ? 27.053 3.483 -19.363 1.00 92.88 102 TYR A N 1
ATOM 809 C CA . TYR A 1 102 ? 27.336 2.988 -18.017 1.00 92.88 102 TYR A CA 1
ATOM 810 C C . TYR A 1 102 ? 27.123 4.135 -17.022 1.00 92.88 102 TYR A C 1
ATOM 812 O O . TYR A 1 102 ? 27.823 5.144 -17.088 1.00 92.88 102 TYR A O 1
ATOM 820 N N . ILE A 1 103 ? 26.139 4.010 -16.132 1.00 90.06 103 ILE A N 1
ATOM 821 C CA . ILE A 1 103 ? 25.814 5.015 -15.112 1.00 90.06 103 ILE A CA 1
ATOM 822 C C . ILE A 1 103 ? 25.836 4.331 -13.753 1.00 90.06 103 ILE A C 1
ATOM 824 O O . ILE A 1 103 ? 25.034 3.435 -13.488 1.00 90.06 103 ILE A O 1
ATOM 828 N N . GLN A 1 104 ? 26.738 4.766 -12.880 1.00 86.75 104 GLN A N 1
ATOM 829 C CA . GLN A 1 104 ? 26.777 4.308 -11.498 1.00 86.75 104 GLN A CA 1
ATOM 830 C C . GLN A 1 104 ? 25.603 4.919 -10.724 1.00 86.75 104 GLN A C 1
ATOM 832 O O . GLN A 1 104 ? 25.469 6.139 -10.649 1.00 86.75 104 GLN A O 1
ATOM 837 N N . SER A 1 105 ? 24.735 4.074 -10.170 1.00 71.38 105 SER A N 1
ATOM 838 C CA . SER A 1 105 ? 23.660 4.507 -9.283 1.00 71.38 105 SER A CA 1
ATOM 839 C C . SER A 1 105 ? 24.195 4.519 -7.855 1.00 71.38 105 SER A C 1
ATOM 841 O O . SER A 1 105 ? 24.424 3.472 -7.259 1.00 71.38 105 SER A O 1
ATOM 843 N N . HIS A 1 106 ? 24.393 5.708 -7.285 1.00 67.00 106 HIS A N 1
ATOM 844 C CA . HIS A 1 106 ? 24.759 5.884 -5.871 1.00 67.00 106 HIS A CA 1
ATOM 845 C C . HIS A 1 106 ? 23.564 5.706 -4.915 1.00 67.00 106 HIS A C 1
ATOM 847 O O . HIS A 1 106 ? 23.540 6.267 -3.821 1.00 67.00 106 HIS A O 1
ATOM 853 N N . ALA A 1 107 ? 22.543 4.950 -5.314 1.00 60.47 107 ALA A N 1
ATOM 854 C CA . ALA A 1 107 ? 21.418 4.660 -4.445 1.00 60.47 107 ALA A CA 1
ATOM 855 C C . ALA A 1 107 ? 21.757 3.462 -3.548 1.00 60.47 107 ALA A C 1
ATOM 857 O O . ALA A 1 107 ? 21.573 2.321 -3.961 1.00 60.47 107 ALA A O 1
ATOM 858 N N . CYS A 1 108 ? 22.267 3.739 -2.345 1.00 50.56 108 CYS A N 1
ATOM 859 C CA . CYS A 1 108 ? 21.733 3.235 -1.068 1.00 50.56 108 CYS A CA 1
ATOM 860 C C . CYS A 1 108 ? 22.834 3.160 0.004 1.00 50.56 108 CYS A C 1
ATOM 862 O O . CYS A 1 108 ? 23.422 2.109 0.198 1.00 50.56 108 CYS A O 1
ATOM 864 N N . ASP A 1 109 ? 23.062 4.266 0.719 1.00 48.66 109 ASP A N 1
ATOM 865 C CA . ASP A 1 109 ? 23.608 4.235 2.092 1.00 48.66 109 ASP A CA 1
ATOM 866 C C . ASP A 1 109 ? 22.885 5.230 3.030 1.00 48.66 109 ASP A C 1
ATOM 868 O O . ASP A 1 109 ? 23.075 5.209 4.242 1.00 48.66 109 ASP A O 1
ATOM 872 N N . THR A 1 110 ? 22.010 6.109 2.522 1.00 50.72 110 THR A N 1
ATOM 873 C CA . THR A 1 110 ? 21.396 7.180 3.332 1.00 50.72 110 THR A CA 1
ATOM 874 C C . THR A 1 110 ? 20.080 6.803 4.018 1.00 50.72 110 THR A C 1
ATOM 876 O O . THR A 1 110 ? 19.624 7.553 4.876 1.00 50.72 110 THR A O 1
ATOM 879 N N . TRP A 1 111 ? 19.486 5.642 3.718 1.00 49.34 111 TRP A N 1
ATOM 880 C CA . TRP A 1 111 ? 18.281 5.156 4.416 1.00 49.34 111 TRP A CA 1
ATOM 881 C C . TRP A 1 111 ? 18.588 4.441 5.745 1.00 49.34 111 TRP A C 1
ATOM 883 O O . TRP A 1 111 ? 17.667 4.096 6.476 1.00 49.34 111 TRP A O 1
ATOM 893 N N . ALA A 1 112 ? 19.865 4.266 6.105 1.00 49.44 112 ALA A N 1
ATOM 894 C CA . ALA A 1 112 ? 20.281 3.638 7.363 1.00 49.44 112 ALA A CA 1
ATOM 895 C C . ALA A 1 112 ? 20.202 4.563 8.603 1.00 49.44 112 ALA A C 1
ATOM 897 O O . ALA A 1 112 ? 20.629 4.161 9.680 1.00 49.44 112 ALA A O 1
ATOM 898 N N . VAL A 1 113 ? 19.685 5.795 8.479 1.00 48.56 113 VAL A N 1
ATOM 899 C CA . VAL A 1 113 ? 19.673 6.800 9.572 1.00 48.56 113 VAL A CA 1
ATOM 900 C C . VAL A 1 113 ? 18.280 6.997 10.196 1.00 48.56 113 VAL A C 1
ATOM 902 O O . VAL A 1 113 ? 18.088 7.891 11.012 1.00 48.56 113 VAL A O 1
ATOM 905 N N . ILE A 1 114 ? 17.294 6.163 9.857 1.00 48.34 114 ILE A N 1
ATOM 906 C CA . ILE A 1 114 ? 15.984 6.172 10.530 1.00 48.34 114 ILE A CA 1
ATOM 907 C C . ILE A 1 114 ? 15.737 4.800 11.166 1.00 48.34 114 ILE A C 1
ATOM 909 O O . ILE A 1 114 ? 14.927 4.016 10.680 1.00 48.34 114 ILE A O 1
ATOM 913 N N . LEU A 1 115 ? 16.478 4.516 12.240 1.00 49.09 115 LEU A N 1
ATOM 914 C CA . LEU A 1 115 ? 16.101 3.599 13.320 1.00 49.09 115 LEU A CA 1
ATOM 915 C C . LEU A 1 115 ? 16.544 4.210 14.651 1.00 49.09 115 LEU A C 1
ATOM 917 O O . LEU A 1 115 ? 17.728 4.608 14.740 1.00 49.09 115 LEU A O 1
#

InterPro domains:
  IPR028155 RPA-interacting protein, central domain [PF14767] (22-69)
  IPR028156 RPA-interacting protein [PTHR31742] (28-106)
  IPR028159 RPA-interacting protein, C-terminal domain [PF14768] (79-106)

Radius of gyration: 36.03 Å; chains: 1; bounding box: 55×16×110 Å

Sequence (115 aa):
MAERPGSRHRSL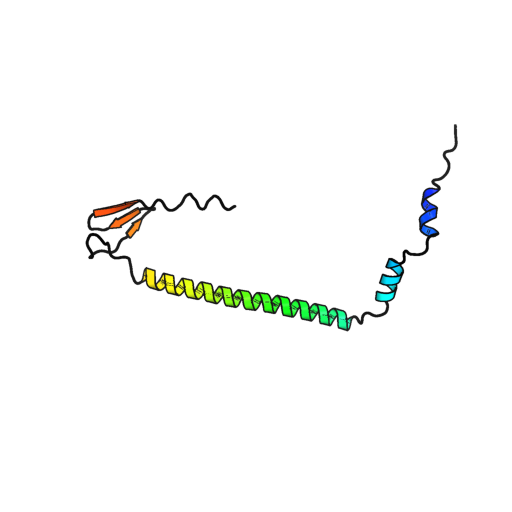YKLMGSPPWKEAFRQLEEPMDLAVLEEIQQELIDQEQSIISEYEKSLQFDEQCLSVMLAEWEANPLICPVCTKYNLRVASGLVVCQCGLYIQSHACDTWAVIL